Protein AF-A0A497AZJ8-F1 (afdb_monomer)

Structure (mmCIF, N/CA/C/O backbone):
data_AF-A0A497AZJ8-F1
#
_entry.id   AF-A0A497AZJ8-F1
#
loop_
_atom_site.group_PDB
_atom_site.id
_atom_site.type_symbol
_atom_site.label_atom_id
_atom_site.label_alt_id
_atom_site.label_comp_id
_atom_site.label_asym_id
_atom_site.label_entity_id
_atom_site.label_seq_id
_atom_site.pdbx_PDB_ins_code
_atom_site.Cartn_x
_atom_site.Cartn_y
_atom_site.Cartn_z
_atom_site.occupancy
_atom_site.B_iso_or_equiv
_atom_site.auth_seq_id
_atom_site.auth_comp_id
_atom_site.auth_asym_id
_atom_site.auth_atom_id
_atom_site.pdbx_PDB_model_num
ATOM 1 N N . MET A 1 1 ? -16.848 4.454 15.232 1.00 84.56 1 MET A N 1
ATOM 2 C CA . MET A 1 1 ? -15.947 3.494 15.906 1.00 84.56 1 MET A CA 1
ATOM 3 C C . MET A 1 1 ? -14.680 4.242 16.274 1.00 84.56 1 MET A C 1
ATOM 5 O O . MET A 1 1 ? -14.191 4.983 15.434 1.00 84.56 1 MET A O 1
ATOM 9 N N . ILE A 1 2 ? -14.184 4.092 17.499 1.00 93.12 2 ILE A N 1
ATOM 10 C CA . ILE A 1 2 ? -12.867 4.607 17.893 1.00 93.12 2 ILE A CA 1
ATOM 11 C C . ILE A 1 2 ? -11.913 3.408 17.877 1.00 93.12 2 ILE A C 1
ATOM 13 O O . ILE A 1 2 ? -12.225 2.385 18.480 1.00 93.12 2 ILE A O 1
ATOM 17 N N . TYR A 1 3 ? -10.811 3.501 17.130 1.00 94.25 3 TYR A N 1
ATOM 18 C CA . TYR A 1 3 ? -9.894 2.382 16.897 1.00 94.25 3 TYR A CA 1
ATOM 19 C C . TYR A 1 3 ? -8.663 2.484 17.805 1.00 94.25 3 TYR A C 1
ATOM 21 O O . TYR A 1 3 ? -7.823 3.366 17.623 1.00 94.25 3 TYR A O 1
ATOM 29 N N . PHE A 1 4 ? -8.561 1.582 18.783 1.00 96.12 4 PHE A N 1
ATOM 30 C CA . PHE A 1 4 ? -7.471 1.544 19.768 1.00 96.12 4 PHE A CA 1
ATOM 31 C C . PHE A 1 4 ? -6.495 0.369 19.579 1.00 96.12 4 PHE A C 1
ATOM 33 O O . PHE A 1 4 ? -5.670 0.127 20.451 1.00 96.12 4 PHE A O 1
ATOM 40 N N . ASP A 1 5 ? -6.529 -0.317 18.431 1.00 96.12 5 ASP A N 1
ATOM 41 C CA . ASP A 1 5 ? -5.681 -1.488 18.135 1.00 96.12 5 ASP A CA 1
ATOM 42 C C . ASP A 1 5 ? -4.557 -1.192 17.116 1.00 96.12 5 ASP A C 1
ATOM 44 O O . ASP A 1 5 ? -4.087 -2.050 16.374 1.00 96.12 5 ASP A O 1
ATOM 48 N N . ASN A 1 6 ? -4.085 0.061 17.083 1.00 95.44 6 ASN A N 1
ATOM 49 C CA . ASN A 1 6 ? -3.029 0.495 16.156 1.00 95.44 6 ASN A CA 1
ATOM 50 C C . ASN A 1 6 ? -1.694 -0.250 16.341 1.00 95.44 6 ASN A C 1
ATOM 52 O O . ASN A 1 6 ? -0.875 -0.258 15.423 1.00 95.44 6 ASN A O 1
ATOM 56 N N . ALA A 1 7 ? -1.465 -0.847 17.517 1.00 95.81 7 ALA A N 1
ATOM 57 C CA . ALA A 1 7 ? -0.263 -1.623 17.809 1.00 95.81 7 ALA A CA 1
ATOM 58 C C . ALA A 1 7 ? -0.239 -2.972 17.071 1.00 95.81 7 ALA A C 1
ATOM 60 O O . ALA A 1 7 ? 0.840 -3.433 16.705 1.00 95.81 7 ALA A O 1
ATOM 61 N N . ALA A 1 8 ? -1.402 -3.588 16.824 1.00 96.50 8 ALA A N 1
ATOM 62 C CA . ALA A 1 8 ? -1.489 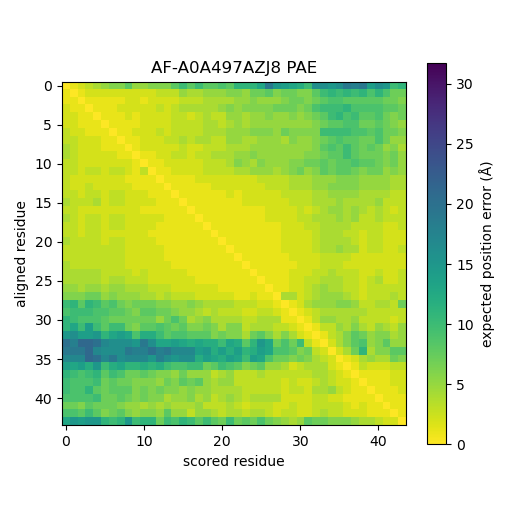-4.811 16.031 1.00 96.50 8 ALA A CA 1
ATOM 63 C C . ALA A 1 8 ? -1.334 -4.516 14.533 1.00 96.50 8 ALA A C 1
ATOM 65 O O . ALA A 1 8 ? -0.631 -5.227 13.817 1.00 96.50 8 ALA A O 1
ATOM 66 N N . THR A 1 9 ? -1.976 -3.452 14.046 1.00 92.06 9 THR A N 1
ATOM 67 C CA . THR A 1 9 ? -1.810 -2.935 12.682 1.00 92.06 9 THR A CA 1
ATOM 68 C C . THR A 1 9 ? -2.384 -1.528 12.581 1.00 92.06 9 THR A C 1
ATOM 70 O O . THR A 1 9 ? -3.348 -1.191 13.261 1.00 92.06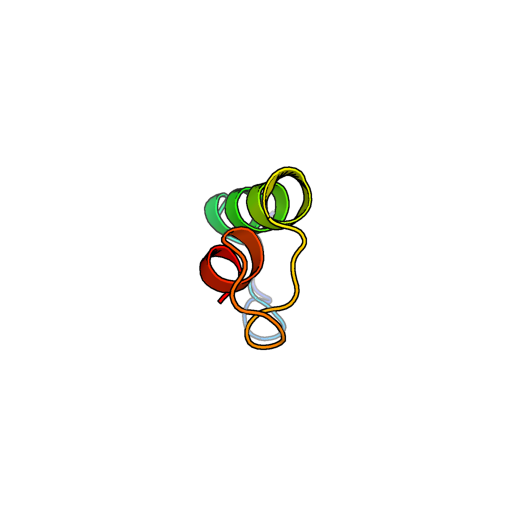 9 THR A O 1
ATOM 73 N N . SER A 1 10 ? -1.840 -0.686 11.698 1.00 93.00 10 SER A N 1
ATOM 74 C CA . SER A 1 10 ? -2.458 0.620 11.457 1.00 93.00 10 SER A CA 1
ATOM 75 C C . SER A 1 10 ? -3.753 0.481 10.661 1.00 93.00 10 SER A C 1
ATOM 77 O O . SER A 1 10 ? -3.767 -0.089 9.564 1.00 93.00 10 SER A O 1
ATOM 79 N N . PHE A 1 11 ? -4.828 1.044 11.205 1.00 94.12 11 PHE A N 1
ATOM 80 C CA . PHE A 1 11 ? -6.132 1.114 10.566 1.00 94.12 11 PHE A CA 1
ATOM 81 C C . PHE A 1 11 ? -6.879 2.395 10.995 1.00 94.12 11 PHE A C 1
ATOM 83 O O . PHE A 1 11 ? -6.838 2.765 12.167 1.00 94.12 11 PHE A O 1
ATOM 90 N N . PRO A 1 12 ? -7.602 3.059 10.077 1.00 94.19 12 PRO A N 1
ATOM 91 C CA . PRO A 1 12 ? -7.550 2.845 8.634 1.00 94.19 12 PRO A CA 1
ATOM 92 C C . PRO A 1 12 ? -6.200 3.302 8.066 1.00 94.19 12 PRO A C 1
ATOM 94 O O . PRO A 1 12 ? -5.524 4.166 8.626 1.00 94.19 12 PRO A O 1
ATOM 97 N N . LYS A 1 13 ? -5.788 2.721 6.936 1.00 96.00 13 LYS A N 1
ATOM 98 C CA . LYS A 1 13 ? -4.659 3.276 6.182 1.00 96.00 13 LYS A CA 1
ATOM 99 C C . LYS A 1 13 ? -5.070 4.646 5.618 1.00 96.00 13 LYS A C 1
ATOM 101 O O . LYS A 1 13 ? -6.238 4.807 5.254 1.00 96.00 13 LYS A O 1
ATOM 106 N N . PRO A 1 14 ? -4.143 5.612 5.508 1.00 96.31 14 PRO A N 1
ATOM 107 C CA . PRO A 1 14 ? -4.402 6.842 4.770 1.00 96.31 14 PRO A CA 1
ATOM 108 C C . PRO A 1 14 ? -4.879 6.529 3.337 1.00 96.31 14 PRO A C 1
ATOM 110 O O . PRO A 1 14 ? -4.355 5.582 2.740 1.00 96.31 14 PRO A O 1
ATOM 113 N N . PRO A 1 15 ? -5.830 7.292 2.762 1.00 97.12 15 PRO A N 1
ATOM 114 C CA . PRO A 1 15 ? -6.365 7.040 1.416 1.00 97.12 15 PRO A CA 1
ATOM 115 C C . PRO A 1 15 ? -5.292 6.892 0.329 1.00 97.12 15 PRO A C 1
ATOM 117 O O . PRO A 1 15 ? -5.415 6.054 -0.561 1.00 97.12 15 PRO A O 1
ATOM 120 N N . GLN A 1 16 ? -4.185 7.618 0.477 1.00 97.69 16 GLN A N 1
ATOM 121 C CA . GLN A 1 16 ? -3.043 7.614 -0.434 1.00 97.69 16 GLN A CA 1
ATOM 122 C C . GLN A 1 16 ? -2.420 6.221 -0.594 1.00 97.69 16 GLN A C 1
ATOM 124 O O . GLN A 1 16 ? -1.899 5.896 -1.655 1.00 97.69 16 GLN A O 1
ATOM 129 N N . VAL A 1 17 ? -2.491 5.372 0.438 1.00 97.44 17 VAL A N 1
ATOM 130 C CA . VAL A 1 17 ? -2.003 3.986 0.359 1.00 97.44 17 VAL A CA 1
ATOM 131 C C . VAL A 1 17 ? -2.858 3.176 -0.615 1.00 97.44 17 VAL A C 1
ATOM 133 O O . VAL A 1 17 ? -2.321 2.455 -1.451 1.00 97.44 17 VAL A O 1
ATOM 136 N N . ALA A 1 18 ? -4.183 3.307 -0.534 1.00 97.38 18 ALA A N 1
ATOM 137 C CA . ALA A 1 18 ? -5.090 2.604 -1.435 1.00 97.38 18 ALA A CA 1
ATOM 138 C C . ALA A 1 18 ? -4.963 3.123 -2.876 1.00 97.38 18 ALA A C 1
ATOM 140 O O . ALA A 1 18 ? -4.936 2.327 -3.813 1.00 97.38 18 ALA A O 1
ATOM 141 N N . GLU A 1 19 ? -4.828 4.440 -3.048 1.00 97.88 19 GLU A N 1
ATOM 142 C CA . GLU A 1 19 ? -4.617 5.077 -4.353 1.00 97.88 19 GLU A CA 1
ATOM 143 C C . GLU A 1 19 ? -3.317 4.606 -5.011 1.00 97.88 19 GLU A C 1
ATOM 145 O O . GLU A 1 19 ? -3.335 4.193 -6.170 1.00 97.88 19 GLU A O 1
ATOM 150 N N . ALA A 1 20 ? -2.208 4.591 -4.267 1.00 97.12 20 ALA A N 1
ATOM 151 C CA . ALA A 1 20 ? -0.917 4.140 -4.774 1.00 97.12 20 ALA A CA 1
ATOM 152 C C . ALA A 1 20 ? -0.944 2.662 -5.192 1.00 97.12 20 ALA A C 1
ATOM 154 O O . ALA A 1 20 ? -0.463 2.315 -6.272 1.00 97.12 20 ALA A O 1
ATOM 155 N N . ILE A 1 21 ? -1.556 1.794 -4.377 1.00 96.69 21 ILE A N 1
ATOM 156 C CA . ILE A 1 21 ? -1.704 0.368 -4.701 1.00 96.69 21 ILE A CA 1
ATOM 157 C C . ILE A 1 21 ? -2.574 0.190 -5.950 1.00 96.69 21 ILE A C 1
ATOM 159 O O . ILE A 1 21 ? -2.204 -0.554 -6.856 1.00 96.69 21 ILE A O 1
ATOM 163 N N . SER A 1 22 ? -3.707 0.890 -6.029 1.00 97.81 22 SER A N 1
ATOM 164 C CA . SER A 1 22 ? -4.594 0.842 -7.195 1.00 97.81 22 SER A CA 1
ATOM 165 C C . SER A 1 22 ? -3.880 1.310 -8.466 1.00 97.81 22 SER A C 1
ATOM 167 O O . SER A 1 22 ? -3.927 0.632 -9.493 1.00 97.81 22 SER A O 1
ATOM 169 N N . HIS A 1 23 ? -3.143 2.422 -8.392 1.00 96.69 23 HIS A N 1
ATOM 170 C CA . HIS A 1 23 ? -2.355 2.933 -9.508 1.00 96.69 23 HIS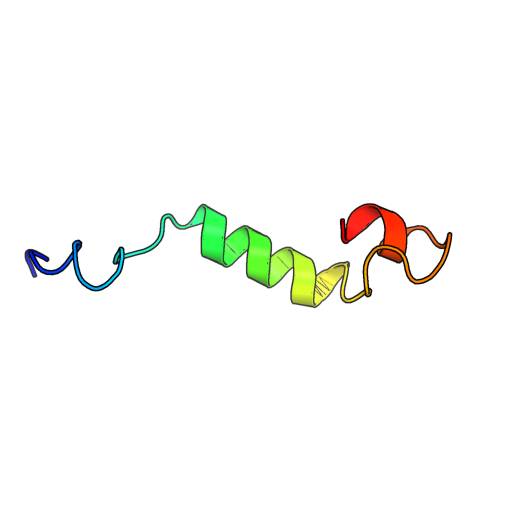 A CA 1
ATOM 171 C C . HIS A 1 23 ? -1.324 1.908 -9.986 1.00 96.69 23 HIS A C 1
ATOM 173 O O . HIS A 1 23 ? -1.259 1.629 -11.183 1.00 96.69 23 HIS A O 1
ATOM 179 N N . PHE A 1 24 ? -0.569 1.309 -9.061 1.00 95.88 24 PHE A N 1
ATOM 180 C CA . PHE A 1 24 ? 0.419 0.290 -9.396 1.00 95.88 24 PHE A CA 1
ATOM 181 C C . PHE A 1 24 ? -0.221 -0.903 -10.111 1.00 95.88 24 PHE A C 1
ATOM 183 O O . PHE A 1 24 ? 0.269 -1.318 -11.159 1.00 95.88 24 PHE A O 1
ATOM 190 N N . LEU A 1 25 ? -1.333 -1.425 -9.586 1.00 95.25 25 LEU A N 1
ATOM 191 C CA . LEU A 1 25 ? -2.016 -2.587 -10.159 1.00 95.25 25 LEU A CA 1
ATOM 192 C C . LEU A 1 25 ? -2.620 -2.304 -11.539 1.00 95.25 25 LEU A C 1
ATOM 194 O O . LEU A 1 25 ? -2.571 -3.170 -12.408 1.00 95.25 25 LEU A O 1
ATOM 198 N N . LEU A 1 26 ? -3.192 -1.115 -11.740 1.00 96.44 26 LEU A N 1
ATOM 199 C CA . LEU A 1 26 ? -3.899 -0.770 -12.975 1.00 96.44 26 LEU A CA 1
ATOM 200 C C . LEU A 1 26 ? -2.977 -0.239 -14.082 1.00 96.44 26 LEU A C 1
ATOM 202 O O . LEU A 1 26 ? -3.302 -0.409 -15.25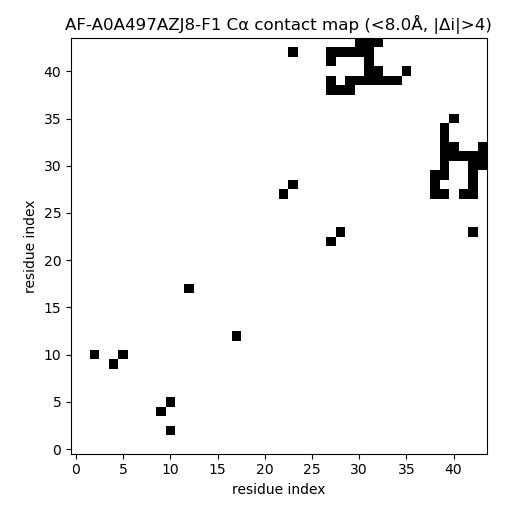5 1.00 96.44 26 LEU A O 1
ATOM 206 N N . HIS A 1 27 ? -1.854 0.399 -13.737 1.00 93.50 27 HIS A N 1
ATOM 207 C CA . HIS A 1 27 ? -1.038 1.145 -14.706 1.00 93.50 27 HIS A CA 1
ATOM 208 C C . HIS A 1 27 ? 0.422 0.688 -14.794 1.00 93.50 27 HIS A C 1
ATOM 210 O O . HIS A 1 27 ? 1.035 0.873 -15.844 1.00 93.50 27 HIS A O 1
ATOM 216 N N . ILE A 1 28 ? 0.984 0.098 -13.731 1.00 92.94 28 ILE A N 1
ATOM 217 C CA . ILE A 1 28 ? 2.405 -0.281 -13.688 1.00 92.94 28 ILE A CA 1
ATOM 218 C C . ILE A 1 28 ? 2.566 -1.794 -13.859 1.00 92.94 28 ILE A C 1
ATOM 220 O O . ILE A 1 28 ? 3.119 -2.239 -14.862 1.00 92.94 28 ILE A O 1
ATOM 224 N N . GLY A 1 29 ? 2.089 -2.587 -12.894 1.00 86.25 29 GLY A N 1
ATOM 225 C CA . GLY A 1 29 ? 1.990 -4.052 -12.965 1.00 86.25 29 GLY A CA 1
ATOM 226 C C . GLY A 1 29 ? 3.292 -4.813 -13.255 1.00 86.25 29 GLY A C 1
ATOM 227 O O . GLY A 1 29 ? 3.244 -6.000 -13.575 1.00 86.25 29 GLY A O 1
ATOM 228 N N . ALA A 1 30 ? 4.448 -4.155 -13.182 1.00 88.25 30 ALA A N 1
ATOM 229 C CA . ALA A 1 30 ? 5.735 -4.715 -13.568 1.00 88.25 30 ALA A CA 1
ATOM 230 C C . ALA A 1 30 ? 6.575 -5.093 -12.347 1.00 88.25 30 ALA A C 1
ATOM 232 O O . ALA A 1 30 ? 6.420 -4.546 -11.259 1.00 88.25 30 ALA A O 1
ATOM 233 N N . ASN A 1 31 ? 7.487 -6.044 -12.541 1.00 86.00 31 ASN A N 1
ATOM 234 C CA . ASN A 1 31 ? 8.419 -6.452 -11.499 1.00 86.00 31 ASN A CA 1
ATOM 235 C C . ASN A 1 31 ? 9.652 -5.529 -11.526 1.00 86.00 31 ASN A C 1
ATOM 237 O O . ASN A 1 31 ? 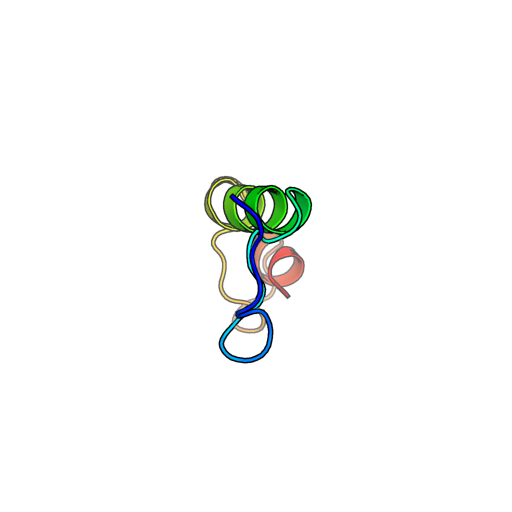10.336 -5.509 -12.557 1.00 86.00 31 ASN A O 1
ATOM 241 N N . PRO A 1 32 ? 9.955 -4.780 -10.451 1.00 84.50 32 PRO A N 1
ATOM 242 C CA . PRO A 1 32 ? 11.130 -3.920 -10.420 1.00 84.50 32 PRO A CA 1
ATOM 243 C C . PRO A 1 32 ? 12.425 -4.727 -10.573 1.00 84.50 32 PRO A C 1
ATOM 245 O O . PRO A 1 32 ? 12.542 -5.865 -10.122 1.00 84.50 32 PRO A O 1
ATOM 248 N N . GLY A 1 33 ? 13.418 -4.143 -11.246 1.00 79.81 33 GLY A N 1
ATOM 249 C CA . GLY A 1 33 ? 14.769 -4.711 -11.344 1.00 79.81 33 GLY A CA 1
ATOM 250 C C . GLY A 1 33 ? 14.934 -5.972 -12.206 1.00 79.81 33 GLY A C 1
ATOM 251 O O . GLY A 1 33 ? 16.052 -6.469 -12.319 1.00 79.81 33 GLY A O 1
ATOM 252 N N . ARG A 1 34 ? 13.873 -6.494 -12.846 1.00 71.12 34 ARG A N 1
ATOM 253 C CA . ARG A 1 34 ? 13.961 -7.677 -13.731 1.00 71.12 34 ARG A CA 1
ATOM 254 C C . ARG A 1 34 ?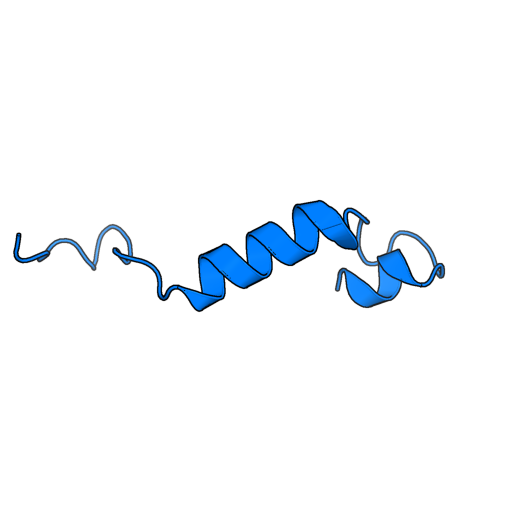 13.984 -7.346 -15.229 1.00 71.12 34 ARG A C 1
ATOM 256 O O . ARG A 1 34 ? 14.030 -8.258 -16.051 1.00 71.12 34 ARG A O 1
ATOM 263 N N . SER A 1 35 ? 13.958 -6.063 -15.595 1.00 72.81 35 SER A N 1
ATOM 264 C CA . SER A 1 35 ? 14.143 -5.579 -16.969 1.00 72.81 35 SER A CA 1
ATOM 265 C C . SER A 1 35 ? 14.511 -4.083 -16.994 1.00 72.81 35 SER A C 1
ATOM 267 O O . SER A 1 35 ? 14.431 -3.410 -15.971 1.00 72.81 35 SER A O 1
ATOM 269 N N . GLY A 1 36 ? 14.872 -3.553 -18.169 1.00 79.19 36 GLY A N 1
ATOM 270 C CA . GLY A 1 36 ? 15.088 -2.114 -18.391 1.00 79.19 36 GLY A CA 1
ATOM 271 C C . GLY A 1 36 ? 13.915 -1.384 -19.058 1.00 79.19 36 GLY A C 1
ATOM 272 O O . GLY A 1 36 ? 14.079 -0.244 -19.484 1.00 79.19 36 GLY A O 1
ATOM 273 N N . HIS A 1 37 ? 12.752 -2.026 -19.227 1.00 82.06 37 HIS A N 1
ATOM 274 C CA . HIS A 1 37 ? 11.614 -1.363 -19.868 1.00 82.06 37 HIS A CA 1
ATOM 275 C C . HIS A 1 37 ? 10.932 -0.383 -18.906 1.00 82.06 37 HIS A C 1
ATOM 277 O O . HIS A 1 37 ? 10.928 -0.590 -17.694 1.00 82.06 37 HIS A O 1
ATOM 283 N N . ARG A 1 38 ? 10.284 0.654 -19.451 1.00 83.50 38 ARG A N 1
ATOM 284 C CA . ARG A 1 38 ? 9.714 1.784 -18.693 1.00 83.50 38 ARG A CA 1
ATOM 285 C C . ARG A 1 38 ? 8.925 1.372 -17.441 1.00 83.50 38 ARG A C 1
ATOM 287 O O . ARG A 1 38 ? 9.247 1.828 -16.353 1.00 83.50 38 ARG A O 1
ATOM 294 N N . LEU A 1 39 ? 7.972 0.445 -17.570 1.00 85.19 39 LEU A N 1
ATOM 295 C CA . LEU A 1 39 ? 7.154 0.004 -16.427 1.00 85.19 39 LEU A CA 1
ATOM 296 C C . LEU A 1 39 ? 7.971 -0.672 -15.311 1.00 85.19 39 LEU A C 1
ATOM 298 O O . LEU A 1 39 ? 7.615 -0.571 -14.149 1.00 85.19 39 LEU A O 1
ATOM 302 N N . SER A 1 40 ? 9.084 -1.335 -15.640 1.00 86.44 40 SER A N 1
ATOM 303 C CA . SER A 1 40 ? 9.964 -1.975 -14.655 1.00 86.44 40 SER A CA 1
ATOM 304 C C . SER A 1 40 ? 10.796 -0.964 -13.872 1.00 86.44 40 SER A C 1
ATOM 306 O O . SER A 1 40 ? 11.220 -1.283 -12.765 1.00 86.44 40 SER A O 1
ATOM 308 N N . VAL A 1 41 ? 11.048 0.216 -14.446 1.00 85.19 41 VAL A N 1
ATOM 309 C CA . VAL A 1 41 ? 11.681 1.347 -13.755 1.00 85.19 41 VAL A CA 1
ATOM 310 C C . VAL A 1 41 ? 10.650 2.072 -12.892 1.00 85.19 41 VAL A C 1
ATOM 312 O O . VAL A 1 41 ? 10.943 2.391 -11.752 1.00 85.19 41 VAL A O 1
ATOM 315 N N . GLU A 1 42 ? 9.431 2.272 -13.403 1.00 86.00 42 GLU A N 1
ATOM 316 C CA . GLU A 1 42 ? 8.323 2.900 -12.660 1.00 86.00 42 GLU A CA 1
ATOM 317 C C . GLU A 1 42 ? 7.816 2.049 -11.478 1.00 86.00 42 GLU A C 1
ATOM 319 O O . GLU A 1 42 ? 7.135 2.567 -10.599 1.00 86.00 42 GLU A O 1
ATOM 324 N N . ALA A 1 43 ? 8.125 0.749 -11.455 1.00 86.62 43 ALA A N 1
ATOM 325 C CA . ALA A 1 43 ? 7.701 -0.190 -10.416 1.00 86.62 43 ALA A CA 1
ATOM 326 C C . ALA A 1 43 ? 8.572 -0.218 -9.150 1.00 86.62 43 ALA A C 1
ATOM 328 O O . ALA A 1 43 ? 8.169 -0.857 -8.176 1.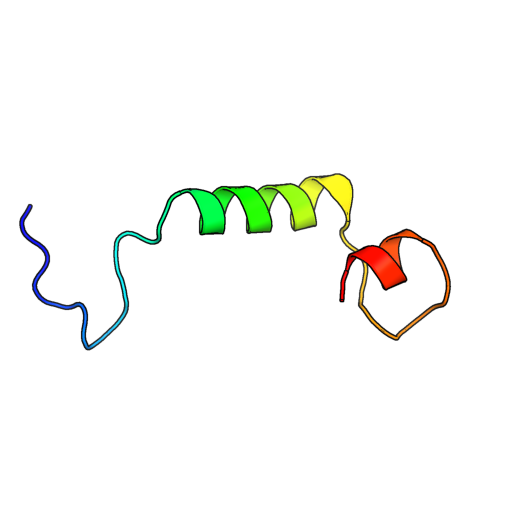00 86.62 43 ALA A O 1
ATOM 329 N N . GLY A 1 44 ? 9.775 0.361 -9.191 1.00 78.25 44 GLY A N 1
ATOM 330 C CA . GLY A 1 44 ? 10.734 0.373 -8.077 1.00 78.25 44 GLY A CA 1
ATOM 331 C C . GLY A 1 44 ? 10.705 1.688 -7.325 1.00 78.25 44 GLY A C 1
ATOM 332 O O . GLY A 1 44 ? 10.858 1.633 -6.086 1.00 78.25 44 GLY A O 1
#

pLDDT: mean 90.65, std 7.1, range [71.12, 97.88]

Sequence (44 aa):
MIYFDNAATSFPKPPQVAEAISHFLLHIGANPGRSGHRLSVEAG

Mean predicted aligned error: 4.61 Å

Secondary structure (DSSP, 8-state):
-----TTT---SPPHHHHHHHHHIIIII---TTS--SHHHHHT-

Foldseek 3Di:
DDDPVCVVPDPPDDVVVVVVV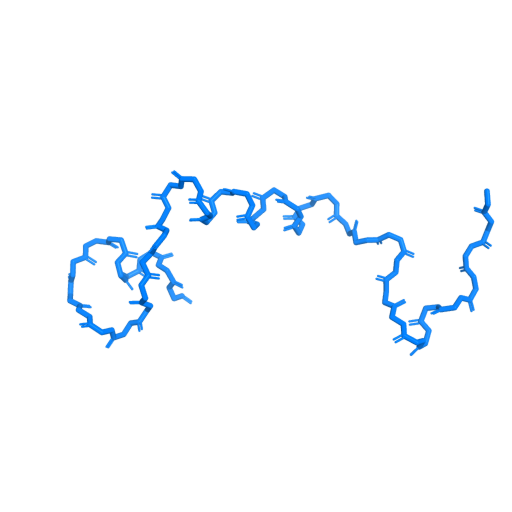VCCVPPQVDDAPPDDDPSNPVND

Radius of gyration: 15.19 Å; Cα contacts (8 Å, |Δi|>4): 30; chains: 1; bounding box: 31×15×40 Å

Solvent-accessible surface area (backbone atoms only — not 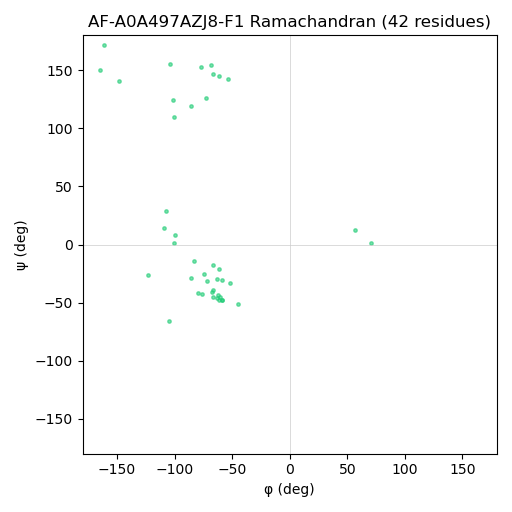comparable to full-atom values): 2866 Å² total; per-residue (Å²): 137,86,81,87,56,53,88,85,48,75,68,80,69,62,69,66,60,58,51,52,52,50,46,38,66,76,74,40,74,40,61,47,83,79,54,90,50,70,42,17,61,76,47,102

Nearest PDB structures (foldseek):
  6a6g-assembly1_A  TM=8.062E-01  e=9.047E-01  Fervidobacterium islandicum